Protein AF-K1SU69-F1 (afdb_monomer_lite)

Radius of gyration: 25.02 Å; chains: 1; bounding box: 58×56×56 Å

pLDDT: mean 87.29, std 7.6, range [58.94, 97.44]

Secondary structure (DSSP, 8-state):
--TTT----S--SSTT--TTSTT----HHHHHHHHTTTSBPPHHHHHHHHHHH-HHHHTTTTTTSB--SS--EEE-TTS-EEE---HHHHHHHHHHHHHHS-HHHH-----GGGGHHHHHHHHHHTTS--TT--EEE-SEEEESTTSTT-EEEE-GGG---EEE-HHHHHHTT-SGGG-

Foldseek 3Di:
DDPVPPADPDDPPDPQARPRCLLDGPDVLLVVLLVPAQDFADPVNLVVLCVQQNCVRCCVCPVVRGQHQPDQWDADPVGDIDGHHGSSVVSSVSSSCSSRDDCVPPPDDDPPLVCVVVLVVVCVVVVVDDQADKDFFQQKDWDPPPDPPTDIDGFPPSDGQGIDGNVSCSVSVGPVVRD

Organism: NCBI:txid408170

Sequence (179 aa):
MNVNTGAVLGMATVPQLDPNDPYNITEPKLQAILDNAGTALTEDDISVLQSRLGQDAVADIIADGVVNPNETKSTDEEGNEIDVPSEKSQLQGMIREAEWKNKAVTELYYPGSVFKLMTAAAALDSGLMGADQQFYCGGDLTVFPNTEWEHSYHCAEGNTHGWLDMAGALNHSCNLYFI

InterPro domains:
  IPR001460 Penicillin-binding protein, transpeptidase [PF00905] (1-178)
  IPR012338 Beta-lactamase/transpeptidase-like [G3DSA:3.40.710.10] (1-179)
  IPR012338 Beta-lactamase/transpeptidase-like [SSF56601] (1-179)
  IPR050515 Class D beta-lactamase/transpeptidase [PTHR30627] (1-179)

Structure (mmCIF, N/CA/C/O backbone):
data_AF-K1SU69-F1
#
_entry.id   AF-K1SU69-F1
#
loop_
_atom_site.group_PDB
_atom_site.id
_atom_site.type_symbol
_atom_site.label_atom_id
_atom_site.label_alt_id
_atom_site.label_comp_id
_atom_site.label_asym_id
_atom_site.label_entity_id
_atom_site.label_seq_id
_atom_site.pdbx_PDB_ins_code
_atom_site.Cartn_x
_atom_site.Cartn_y
_atom_site.Cartn_z
_atom_site.occupancy
_atom_site.B_iso_or_equiv
_atom_site.auth_seq_id
_atom_site.auth_comp_id
_atom_site.auth_asym_id
_atom_site.auth_atom_id
_atom_site.pdbx_PDB_model_num
ATOM 1 N N . MET A 1 1 ? -10.595 -30.501 15.804 1.00 76.75 1 MET A N 1
ATOM 2 C CA . MET A 1 1 ? -11.514 -30.199 16.922 1.00 76.75 1 MET A CA 1
ATOM 3 C C . MET A 1 1 ? -11.326 -31.264 17.992 1.00 76.75 1 MET A C 1
ATOM 5 O O . MET A 1 1 ? -11.173 -32.427 17.636 1.00 76.75 1 MET A O 1
ATOM 9 N N . ASN A 1 2 ? -11.263 -30.886 19.266 1.00 81.50 2 ASN A N 1
ATOM 10 C CA . ASN A 1 2 ? -11.197 -31.821 20.383 1.00 81.50 2 ASN A CA 1
ATOM 11 C C . ASN A 1 2 ? -12.586 -32.439 20.595 1.00 81.50 2 ASN A C 1
ATOM 13 O O . ASN A 1 2 ? -13.541 -31.726 20.888 1.00 81.50 2 ASN A O 1
ATOM 17 N N . VAL A 1 3 ? -12.693 -33.760 20.458 1.00 79.12 3 VAL A N 1
ATOM 18 C CA . VAL A 1 3 ? -13.968 -34.491 20.563 1.00 79.12 3 VAL A CA 1
ATOM 19 C C . VAL A 1 3 ? -14.584 -34.472 21.965 1.00 79.12 3 VAL A C 1
ATOM 21 O O . VAL A 1 3 ? -15.786 -34.669 22.094 1.00 79.12 3 VAL A O 1
ATOM 24 N N . ASN A 1 4 ? -13.786 -34.217 23.004 1.00 85.25 4 ASN A N 1
ATOM 25 C CA . ASN A 1 4 ? -14.246 -34.226 24.394 1.00 85.25 4 ASN A CA 1
ATOM 26 C C . ASN A 1 4 ? -14.604 -32.826 24.904 1.00 85.25 4 ASN A C 1
ATOM 28 O O . ASN A 1 4 ? -15.461 -32.700 25.773 1.00 85.25 4 ASN A O 1
ATOM 32 N N . THR A 1 5 ? -13.941 -31.782 24.397 1.00 85.12 5 THR A N 1
ATOM 33 C CA . THR A 1 5 ? -14.128 -30.401 24.879 1.00 85.12 5 THR A CA 1
ATOM 34 C C . THR A 1 5 ? -14.799 -29.479 23.866 1.00 85.12 5 THR A C 1
ATOM 36 O O . THR A 1 5 ? -15.099 -28.340 24.199 1.00 85.12 5 THR A O 1
ATOM 39 N N . GLY A 1 6 ? -14.992 -29.920 22.619 1.00 83.19 6 GLY A N 1
ATOM 40 C CA . GLY A 1 6 ? -15.468 -29.069 21.524 1.00 83.19 6 GLY A CA 1
ATOM 41 C C . GLY A 1 6 ? -14.440 -28.040 21.038 1.00 83.19 6 GLY A C 1
ATOM 42 O O . GLY A 1 6 ? -14.700 -27.346 20.059 1.00 83.19 6 GLY A O 1
ATOM 43 N N . ALA A 1 7 ? -13.260 -27.965 21.669 1.00 83.06 7 ALA A N 1
ATOM 44 C CA . ALA A 1 7 ? -12.249 -26.961 21.359 1.00 83.06 7 ALA A CA 1
ATOM 45 C C . ALA A 1 7 ? -11.767 -27.059 19.905 1.00 83.06 7 ALA A C 1
ATOM 47 O O . ALA A 1 7 ? -11.493 -28.144 19.368 1.00 83.06 7 ALA A O 1
ATOM 48 N N . VAL A 1 8 ? -11.615 -25.913 19.258 1.00 79.06 8 VAL A N 1
ATOM 49 C CA . VAL A 1 8 ? -11.071 -25.819 17.908 1.00 79.06 8 VAL A CA 1
ATOM 50 C C . VAL A 1 8 ? -9.547 -25.877 18.009 1.00 79.06 8 VAL A C 1
ATOM 52 O O . VAL A 1 8 ? -8.908 -24.972 18.527 1.00 79.06 8 VAL A O 1
ATOM 55 N N . LEU A 1 9 ? -8.961 -26.972 17.517 1.00 69.62 9 LEU A N 1
ATOM 56 C CA . LEU A 1 9 ? -7.513 -27.241 17.585 1.00 69.62 9 LEU A CA 1
ATOM 57 C C . LEU A 1 9 ? -6.749 -26.844 16.309 1.00 69.62 9 LEU A C 1
ATOM 59 O O . LEU A 1 9 ? -5.558 -27.107 16.198 1.00 69.62 9 LEU A O 1
ATOM 63 N N . GLY A 1 10 ? -7.437 -26.289 15.314 1.00 63.41 10 GLY A N 1
ATOM 64 C CA . GLY A 1 10 ? -6.833 -25.965 14.026 1.00 63.41 10 GLY A CA 1
ATOM 65 C C . GLY A 1 10 ? -7.833 -25.287 13.108 1.00 63.41 10 GLY A C 1
ATOM 66 O O . GLY A 1 10 ? -8.634 -25.971 12.483 1.00 63.41 10 GLY A O 1
ATOM 67 N N . MET A 1 11 ? -7.783 -23.956 13.094 1.00 61.31 11 MET A N 1
ATOM 68 C CA . MET A 1 11 ? -8.389 -23.047 12.105 1.00 61.31 11 MET A CA 1
ATOM 69 C C . MET A 1 11 ? -7.744 -21.649 12.153 1.00 61.31 11 MET A C 1
ATOM 71 O O . MET A 1 11 ? -7.900 -20.891 11.203 1.00 61.31 11 MET A O 1
ATOM 75 N N . ALA A 1 12 ? -6.997 -21.303 13.209 1.00 59.03 12 ALA A N 1
ATOM 76 C CA . ALA A 1 12 ? -6.276 -20.039 13.273 1.00 59.03 12 ALA A CA 1
ATOM 77 C C . ALA A 1 12 ? -5.091 -20.048 12.292 1.00 59.03 12 ALA A C 1
ATOM 79 O O . ALA A 1 12 ? -4.050 -20.649 12.549 1.00 59.03 12 ALA A O 1
ATOM 80 N N . THR A 1 13 ? -5.257 -19.394 11.144 1.00 58.94 13 THR A N 1
ATOM 81 C CA . THR A 1 13 ? -4.164 -19.100 10.203 1.00 58.94 13 THR A CA 1
ATOM 82 C C . THR A 1 13 ? -3.257 -17.973 10.702 1.00 58.94 13 THR A C 1
ATOM 84 O O . THR A 1 13 ? -2.220 -17.713 10.098 1.00 58.94 13 THR A O 1
ATOM 87 N N . VAL A 1 14 ? -3.653 -17.296 11.784 1.00 65.62 14 VAL A N 1
ATOM 88 C CA . VAL A 1 14 ? -3.003 -16.109 12.340 1.00 65.62 14 VAL A CA 1
ATOM 89 C C . VAL A 1 14 ? -2.866 -16.247 13.867 1.00 65.62 14 VAL A C 1
ATOM 91 O O . VAL A 1 14 ? -3.823 -16.680 14.508 1.00 65.62 14 VAL A O 1
ATOM 94 N N . PRO A 1 15 ? -1.710 -15.908 14.475 1.00 68.56 15 PRO A N 1
ATOM 95 C CA . PRO A 1 15 ? -1.512 -15.982 15.929 1.00 68.56 15 PRO A CA 1
ATOM 96 C C . PRO A 1 15 ? -2.441 -15.080 16.754 1.00 68.56 15 PRO A C 1
ATOM 98 O O . PRO A 1 15 ? -2.568 -15.289 17.955 1.00 68.56 15 PRO A O 1
ATOM 101 N N . GLN A 1 16 ? -3.037 -14.064 16.124 1.00 70.81 16 GLN A N 1
ATOM 102 C CA . GLN A 1 16 ? -3.830 -13.025 16.784 1.00 70.81 16 GLN A CA 1
ATOM 103 C C . GLN A 1 16 ? -5.292 -13.421 17.048 1.00 70.81 16 GLN A C 1
ATOM 105 O O . GLN A 1 16 ? -5.978 -12.718 17.776 1.00 70.81 16 GLN A O 1
ATOM 110 N N . LEU A 1 17 ? -5.784 -14.532 16.486 1.00 76.06 17 LEU A N 1
ATOM 111 C CA . LEU A 1 17 ? -7.152 -15.006 16.710 1.00 76.06 17 LEU A CA 1
ATOM 112 C C . LEU A 1 17 ? -7.135 -16.377 17.386 1.00 76.06 17 LEU A C 1
ATOM 114 O O . LEU A 1 17 ? -6.740 -17.363 16.763 1.00 76.06 17 LEU A O 1
ATOM 118 N N . ASP A 1 18 ? -7.634 -16.455 18.623 1.00 79.19 18 ASP A N 1
ATOM 119 C CA . ASP A 1 18 ? -7.975 -17.725 19.269 1.00 79.19 18 ASP A CA 1
ATOM 120 C C . ASP A 1 18 ? -9.465 -18.046 19.054 1.00 79.19 18 ASP A C 1
ATOM 122 O O . ASP A 1 18 ? -10.332 -17.393 19.636 1.00 79.19 18 ASP A O 1
ATOM 126 N N . PRO A 1 19 ? -9.812 -19.078 18.263 1.00 77.81 19 PRO A N 1
ATOM 127 C CA . PRO A 1 19 ? -11.204 -19.472 18.065 1.00 77.81 19 PRO A CA 1
ATOM 128 C C . PRO A 1 19 ? -11.894 -19.972 19.345 1.00 77.81 19 PRO A C 1
ATOM 130 O O . PRO A 1 19 ? -13.117 -20.104 19.358 1.00 77.81 19 PRO A O 1
ATOM 133 N N . ASN A 1 20 ? -11.131 -20.306 20.392 1.00 82.56 20 ASN A N 1
ATOM 134 C CA . ASN A 1 20 ? -11.659 -20.737 21.687 1.00 82.56 20 ASN A CA 1
ATOM 135 C C . ASN A 1 20 ? -11.887 -19.564 22.654 1.00 82.56 20 ASN A C 1
ATOM 137 O O . ASN A 1 20 ? -12.591 -19.747 23.645 1.00 82.56 20 ASN A O 1
ATOM 141 N N . ASP A 1 21 ? -11.346 -18.381 22.349 1.00 84.62 21 ASP A N 1
ATOM 142 C CA . ASP A 1 21 ? -11.578 -17.138 23.088 1.00 84.62 21 ASP A CA 1
ATOM 143 C C . ASP A 1 21 ? -11.751 -15.949 22.119 1.00 84.62 21 ASP A C 1
ATOM 145 O O . ASP A 1 21 ? -10.892 -15.073 22.015 1.00 84.62 21 ASP A O 1
ATOM 149 N N . PRO A 1 22 ? -12.865 -15.911 21.362 1.00 77.12 22 PRO A N 1
ATOM 150 C CA . PRO A 1 22 ? -13.049 -14.940 20.284 1.00 77.12 22 PRO A CA 1
ATOM 151 C C . PRO A 1 22 ? -13.230 -13.502 20.786 1.00 77.12 22 PRO A C 1
ATOM 153 O O . PRO A 1 22 ? -13.106 -12.561 20.009 1.00 77.12 22 PRO A O 1
ATOM 156 N N . TYR A 1 23 ? -13.578 -13.304 22.059 1.00 82.44 23 TYR A N 1
ATOM 157 C CA . TYR A 1 23 ? -13.881 -11.977 22.596 1.00 82.44 23 TYR A CA 1
ATOM 158 C C . TYR A 1 23 ? -12.669 -11.255 23.172 1.00 82.44 23 TYR A C 1
ATOM 160 O O . TYR A 1 23 ? -12.775 -10.046 23.414 1.00 82.44 23 TYR A O 1
ATOM 168 N N . ASN A 1 24 ? -11.574 -11.983 23.389 1.00 84.50 24 ASN A N 1
ATOM 169 C CA . ASN A 1 24 ? -10.327 -11.464 23.912 1.00 84.50 24 ASN A CA 1
ATOM 170 C C . ASN A 1 24 ? -9.549 -10.726 22.822 1.00 84.50 24 ASN A C 1
ATOM 172 O O . ASN A 1 24 ? -9.310 -11.276 21.750 1.00 84.50 24 ASN A O 1
ATOM 176 N N . ILE A 1 25 ? -9.151 -9.492 23.123 1.00 84.06 25 ILE A N 1
ATOM 177 C CA . ILE A 1 25 ? -8.311 -8.686 22.241 1.00 84.06 25 ILE A CA 1
ATOM 178 C C . ILE A 1 25 ? -6.863 -8.964 22.616 1.00 84.06 25 ILE A C 1
ATOM 180 O O . ILE A 1 25 ? -6.449 -8.755 23.757 1.00 84.06 25 ILE A O 1
ATOM 184 N N . THR A 1 26 ? -6.092 -9.470 21.662 1.00 81.62 26 THR A N 1
ATOM 185 C CA . THR A 1 26 ? -4.715 -9.906 21.915 1.00 81.62 26 THR A CA 1
ATOM 186 C C . THR A 1 26 ? -3.742 -8.742 22.033 1.00 81.62 26 THR A C 1
ATOM 188 O O . THR A 1 26 ? -2.731 -8.867 22.729 1.00 81.62 26 THR A O 1
ATOM 191 N N . GLU A 1 27 ? -4.026 -7.606 21.383 1.00 84.19 27 GLU A N 1
ATOM 192 C CA . GLU A 1 27 ? -3.156 -6.434 21.455 1.00 84.19 27 GLU A CA 1
ATOM 193 C C . GLU A 1 27 ? -3.404 -5.607 22.740 1.00 84.19 27 GLU A C 1
ATOM 195 O O . GLU A 1 27 ? -4.473 -5.004 22.893 1.00 84.19 27 GLU A O 1
ATOM 200 N N . PRO A 1 28 ? -2.421 -5.494 23.664 1.00 87.56 28 PRO A N 1
ATOM 201 C CA . PRO A 1 28 ? -2.647 -4.865 24.971 1.00 87.56 28 PRO A CA 1
ATOM 202 C C . PRO A 1 28 ? -3.019 -3.383 24.895 1.00 87.56 28 PRO A C 1
ATOM 204 O O . PRO A 1 28 ? -3.719 -2.874 25.766 1.00 87.56 28 PRO A O 1
ATOM 207 N N . LYS A 1 29 ? -2.533 -2.679 23.867 1.00 87.44 29 LYS A N 1
ATOM 208 C CA . LYS A 1 29 ? -2.754 -1.240 23.712 1.00 87.44 29 LYS A CA 1
ATOM 209 C C . LYS A 1 29 ? -4.179 -0.940 23.255 1.00 87.44 29 LYS A C 1
ATOM 211 O O . LYS A 1 29 ? -4.830 -0.088 23.847 1.00 87.44 29 LYS A O 1
ATOM 216 N N . LEU A 1 30 ? -4.694 -1.693 22.282 1.00 87.62 30 LEU A N 1
ATOM 217 C CA . LEU A 1 30 ? -6.096 -1.607 21.862 1.00 87.62 30 LEU A CA 1
ATOM 218 C C . LEU A 1 30 ? -7.059 -1.960 23.004 1.00 87.62 30 LEU A C 1
ATOM 220 O O . LEU A 1 30 ? -8.062 -1.273 23.193 1.00 87.62 30 LEU A O 1
ATOM 224 N N . GLN A 1 31 ? -6.725 -2.972 23.811 1.00 89.00 31 GLN A N 1
ATOM 225 C CA . GLN A 1 31 ? -7.505 -3.301 25.005 1.00 89.00 31 GLN A CA 1
ATOM 226 C C . GLN A 1 31 ? -7.494 -2.148 26.024 1.00 89.00 31 GLN A C 1
ATOM 228 O O . GLN A 1 31 ? -8.552 -1.759 26.516 1.00 89.00 31 GLN A O 1
ATOM 233 N N . ALA A 1 32 ? -6.333 -1.537 26.283 1.00 89.00 32 ALA A N 1
ATOM 234 C CA . ALA A 1 32 ? -6.223 -0.396 27.193 1.00 89.00 32 ALA A CA 1
ATOM 235 C C . ALA A 1 32 ? -7.036 0.826 26.726 1.00 89.00 32 ALA A C 1
ATOM 237 O O . ALA A 1 32 ? -7.652 1.495 27.554 1.00 89.00 32 ALA A O 1
ATOM 238 N N . ILE A 1 33 ? -7.081 1.101 25.418 1.00 88.19 33 ILE A N 1
ATOM 239 C CA . ILE A 1 33 ? -7.903 2.182 24.847 1.00 88.19 33 ILE A CA 1
ATOM 240 C C . ILE A 1 33 ? -9.394 1.925 25.112 1.00 88.19 33 ILE A C 1
ATOM 242 O O . ILE A 1 33 ? -10.115 2.831 25.528 1.00 88.19 33 ILE A O 1
ATOM 246 N N . LEU A 1 34 ? -9.863 0.685 24.939 1.00 87.69 34 LEU A N 1
ATOM 247 C CA . LEU A 1 34 ? -11.255 0.322 25.228 1.00 87.69 34 LEU A CA 1
ATOM 248 C C . LEU A 1 34 ? -11.589 0.387 26.722 1.00 87.69 34 LEU A C 1
ATOM 250 O O . LEU A 1 34 ? -12.703 0.776 27.093 1.00 87.69 34 LEU A O 1
ATOM 254 N N . ASP A 1 35 ? -10.653 -0.006 27.583 1.00 88.38 35 ASP A N 1
ATOM 255 C CA . ASP A 1 35 ? -10.829 0.037 29.036 1.00 88.38 35 ASP A CA 1
ATOM 256 C C . ASP A 1 35 ? -10.879 1.480 29.553 1.00 88.38 35 ASP A C 1
ATOM 258 O O . ASP A 1 35 ? -11.687 1.785 30.431 1.00 88.38 35 ASP A O 1
ATOM 262 N N . ASN A 1 36 ? -10.099 2.377 28.943 1.00 88.50 36 ASN A N 1
ATOM 263 C CA . ASN A 1 36 ? -10.058 3.807 29.253 1.00 88.50 36 ASN A CA 1
ATOM 264 C C . ASN A 1 36 ? -11.074 4.644 28.450 1.00 88.50 36 ASN A C 1
ATOM 266 O O . ASN A 1 36 ? -10.994 5.874 28.457 1.00 88.50 36 ASN A O 1
ATOM 270 N N . ALA A 1 37 ? -12.041 4.021 27.769 1.00 85.19 37 ALA A N 1
ATOM 271 C CA . ALA A 1 37 ? -13.094 4.747 27.057 1.00 85.19 37 ALA A CA 1
ATOM 272 C C . ALA A 1 37 ? -13.818 5.741 27.989 1.00 85.19 37 ALA A C 1
ATOM 274 O O . ALA A 1 37 ? -14.139 5.420 29.136 1.00 85.19 37 ALA A O 1
ATOM 275 N N . GLY A 1 38 ? -14.082 6.950 27.494 1.00 80.94 38 GLY A N 1
ATOM 276 C CA . GLY A 1 38 ? -14.563 8.091 28.279 1.00 80.94 38 GLY A CA 1
ATOM 277 C C . GLY A 1 38 ? -13.452 8.988 28.841 1.00 80.94 38 GLY A C 1
ATOM 278 O O . GLY A 1 38 ? -13.752 9.977 29.509 1.00 80.94 38 GLY A O 1
ATOM 279 N N . THR A 1 39 ? -12.181 8.669 28.578 1.00 87.25 39 THR A N 1
ATOM 280 C CA . THR A 1 39 ? -11.032 9.552 28.838 1.00 87.25 39 THR A CA 1
ATOM 281 C C . THR A 1 39 ? -10.472 10.115 27.532 1.00 87.25 39 THR A C 1
ATOM 283 O O . THR A 1 39 ? -10.722 9.568 26.458 1.00 87.25 39 THR A O 1
ATOM 286 N N . ALA A 1 40 ? -9.741 11.231 27.620 1.00 87.31 40 ALA A N 1
ATOM 287 C CA . ALA A 1 40 ? -9.114 11.848 26.456 1.00 87.31 40 ALA A CA 1
ATOM 288 C C . ALA A 1 40 ? -8.060 10.917 25.840 1.00 87.31 40 ALA A C 1
ATOM 290 O O . ALA A 1 40 ? -7.152 10.460 26.537 1.00 87.31 40 ALA A O 1
ATOM 291 N N . LEU A 1 41 ? -8.179 10.676 24.536 1.00 87.69 41 LEU A N 1
ATOM 292 C CA . LEU A 1 41 ? -7.211 9.929 23.746 1.00 87.69 41 LEU A CA 1
ATOM 293 C C . LEU A 1 41 ? -5.899 10.709 23.643 1.00 87.69 41 LEU A C 1
ATOM 295 O O . LEU A 1 41 ? -5.885 11.924 23.432 1.00 87.69 41 LEU A O 1
ATOM 299 N N . THR A 1 42 ? -4.777 10.005 23.760 1.00 89.69 42 THR A N 1
ATOM 300 C CA . THR A 1 42 ? -3.463 10.588 23.476 1.00 89.69 42 THR A CA 1
ATOM 301 C C . THR A 1 42 ? -3.176 10.577 21.969 1.00 89.69 42 THR A C 1
ATOM 303 O O . THR A 1 42 ? -3.773 9.807 21.216 1.00 89.69 42 THR A O 1
ATOM 306 N N . GLU A 1 43 ? -2.221 11.393 21.505 1.00 88.62 43 GLU A N 1
ATOM 307 C CA . GLU A 1 43 ? -1.756 11.357 20.102 1.00 88.62 43 GLU A CA 1
ATOM 308 C C . GLU A 1 43 ? -1.271 9.956 19.689 1.00 88.62 43 GLU A C 1
ATOM 310 O O . GLU A 1 43 ? -1.442 9.527 18.548 1.00 88.62 43 GLU A O 1
ATOM 315 N N . ASP A 1 44 ? -0.693 9.227 20.643 1.00 90.19 44 ASP A N 1
ATOM 316 C CA . ASP A 1 44 ? -0.214 7.863 20.460 1.00 90.19 44 ASP A CA 1
ATOM 317 C C . ASP A 1 44 ? -1.375 6.856 20.341 1.00 90.19 44 ASP A C 1
ATOM 319 O O . ASP A 1 44 ? -1.308 5.936 19.525 1.00 90.19 44 ASP A O 1
ATOM 323 N N . ASP A 1 45 ? -2.474 7.056 21.075 1.00 89.06 45 ASP A N 1
ATOM 324 C CA . ASP A 1 45 ? -3.689 6.241 20.928 1.00 89.06 45 ASP A CA 1
ATOM 325 C C . ASP A 1 45 ? -4.341 6.468 19.563 1.00 89.06 45 ASP A C 1
ATOM 327 O O . ASP A 1 45 ? -4.658 5.507 18.861 1.00 89.06 45 ASP A O 1
ATOM 331 N N . ILE A 1 46 ? -4.469 7.731 19.144 1.00 87.81 46 ILE A N 1
ATOM 332 C CA . ILE A 1 46 ? -5.019 8.098 17.833 1.00 87.81 46 ILE A CA 1
ATOM 333 C C . ILE A 1 46 ? -4.187 7.476 16.708 1.00 87.81 46 ILE A C 1
ATOM 335 O O . ILE A 1 46 ? -4.737 6.840 15.808 1.00 87.81 46 ILE A O 1
ATOM 339 N N . SER A 1 47 ? -2.860 7.598 16.784 1.00 89.50 47 SER A N 1
ATOM 340 C CA . SER A 1 47 ? -1.936 7.006 15.812 1.00 89.50 47 SER A CA 1
ATOM 341 C C . SER A 1 47 ? -2.109 5.487 15.710 1.00 89.50 47 SER A C 1
ATOM 343 O O . SER A 1 47 ? -2.176 4.926 14.612 1.00 89.50 47 SER A O 1
ATOM 345 N N . VAL A 1 48 ? -2.255 4.801 16.847 1.00 90.12 48 VAL A N 1
ATOM 346 C CA . VAL A 1 48 ? -2.475 3.349 16.872 1.00 90.12 48 VAL A CA 1
ATOM 347 C C . VAL A 1 48 ? -3.806 2.985 16.239 1.00 90.12 48 VAL A C 1
ATOM 349 O O . VAL A 1 48 ? -3.819 2.121 15.361 1.00 90.12 48 VAL A O 1
ATOM 35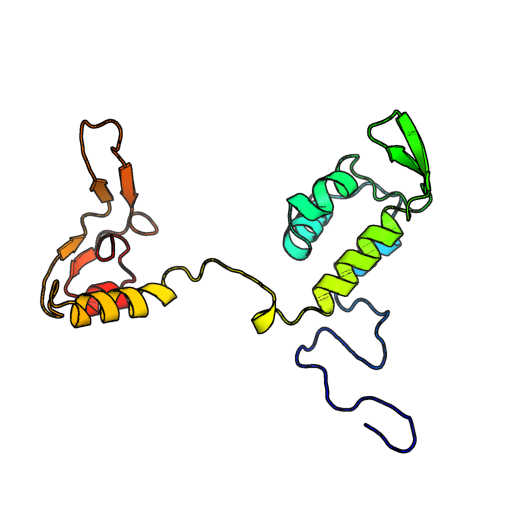2 N N . LEU A 1 49 ? -4.895 3.654 16.622 1.00 88.31 49 LEU A N 1
ATOM 353 C CA . LEU A 1 49 ? -6.224 3.415 16.060 1.00 88.31 49 LEU A CA 1
ATOM 354 C C . LEU A 1 49 ? -6.228 3.604 14.542 1.00 88.31 49 LEU A C 1
ATOM 356 O O . LEU A 1 49 ? -6.646 2.708 13.813 1.00 88.31 49 LEU A O 1
ATOM 360 N N . GLN A 1 50 ? -5.664 4.709 14.057 1.00 89.62 50 GLN A N 1
ATOM 361 C CA . GLN A 1 50 ? -5.549 4.988 12.627 1.00 89.62 50 GLN A CA 1
ATOM 362 C C . GLN A 1 50 ? -4.685 3.953 11.895 1.00 89.62 50 GLN A C 1
ATOM 364 O O . GLN A 1 50 ? -5.043 3.513 10.804 1.00 89.62 50 GLN A O 1
ATOM 369 N N . SER A 1 51 ? -3.564 3.526 12.486 1.00 86.25 51 SER A N 1
ATOM 370 C CA . SER A 1 51 ? -2.668 2.538 11.869 1.00 86.25 51 SER A CA 1
ATOM 371 C C . SER A 1 51 ? -3.264 1.128 11.812 1.00 86.25 51 SER A C 1
ATOM 373 O O . SER A 1 51 ? -2.942 0.356 10.909 1.00 86.25 51 SER A O 1
ATOM 375 N N . ARG A 1 52 ? -4.105 0.771 12.790 1.00 85.44 52 ARG A N 1
ATOM 376 C CA . ARG A 1 52 ? -4.673 -0.575 12.936 1.00 85.44 52 ARG A CA 1
ATOM 377 C C . ARG A 1 52 ? -6.005 -0.731 12.223 1.00 85.44 52 ARG A C 1
ATOM 379 O O . ARG A 1 52 ? -6.249 -1.793 11.659 1.00 85.44 52 ARG A O 1
ATOM 386 N N . LEU A 1 53 ? -6.841 0.300 12.263 1.00 86.44 53 LEU A N 1
ATOM 387 C CA . LEU A 1 53 ? -8.220 0.258 11.778 1.00 86.44 53 LEU A CA 1
ATOM 388 C C . LEU A 1 53 ? -8.423 1.062 10.486 1.00 86.44 53 LEU A C 1
ATOM 390 O O . LEU A 1 53 ? -9.431 0.875 9.813 1.00 86.44 53 LEU A O 1
ATOM 394 N N . GLY A 1 54 ? -7.449 1.893 10.103 1.00 84.56 54 GLY A N 1
ATOM 395 C CA . GLY A 1 54 ? -7.516 2.777 8.941 1.00 84.56 54 GLY A CA 1
ATOM 396 C C . GLY A 1 54 ? -7.952 4.188 9.327 1.00 84.56 54 GLY A C 1
ATOM 397 O O . GLY A 1 54 ? -8.847 4.362 10.150 1.00 84.56 54 GLY A O 1
ATOM 398 N N . GLN A 1 55 ? -7.320 5.199 8.722 1.00 84.38 55 GLN A N 1
ATOM 399 C CA . GLN A 1 55 ? -7.560 6.614 9.039 1.00 84.38 55 GLN A CA 1
ATOM 400 C C . GLN A 1 55 ? -9.029 7.014 8.868 1.00 84.38 55 GLN A C 1
ATOM 402 O O . GLN A 1 55 ? -9.615 7.559 9.798 1.00 84.38 55 GLN A O 1
ATOM 407 N N . ASP A 1 56 ? -9.624 6.677 7.724 1.00 84.19 56 ASP A N 1
ATOM 408 C CA . ASP A 1 56 ? -11.004 7.056 7.402 1.00 84.19 56 ASP A CA 1
ATOM 409 C C . ASP A 1 56 ? -12.029 6.319 8.273 1.00 84.19 56 ASP A C 1
ATOM 411 O O . ASP A 1 56 ? -13.083 6.856 8.586 1.00 84.19 56 ASP A O 1
ATOM 415 N N . ALA A 1 57 ? -11.716 5.090 8.694 1.00 83.25 57 ALA A N 1
ATOM 416 C CA . ALA A 1 57 ? -12.654 4.245 9.424 1.00 83.25 57 ALA A CA 1
ATOM 417 C C . ALA A 1 57 ? -12.871 4.710 10.871 1.00 83.25 57 ALA A C 1
ATOM 419 O O . ALA A 1 57 ? -13.950 4.510 11.420 1.00 83.25 57 ALA A O 1
ATOM 420 N N . VAL A 1 58 ? -11.848 5.301 11.499 1.00 86.44 58 VAL A N 1
ATOM 421 C CA . VAL A 1 58 ? -11.925 5.783 12.890 1.00 86.44 58 VAL A CA 1
ATOM 422 C C . VAL A 1 58 ? -12.144 7.285 12.994 1.00 86.44 58 VAL A C 1
ATOM 424 O O . VAL A 1 58 ? -12.303 7.763 14.111 1.00 86.44 58 VAL A O 1
ATOM 427 N N . ALA A 1 59 ? -12.130 8.018 11.875 1.00 85.94 59 ALA A N 1
ATOM 428 C CA . ALA A 1 59 ? -12.120 9.479 11.847 1.00 85.94 59 ALA A CA 1
ATOM 429 C C . ALA A 1 59 ? -13.234 10.100 12.699 1.00 85.94 59 ALA A C 1
ATOM 431 O O . ALA A 1 59 ? -12.951 10.995 13.493 1.00 85.94 59 ALA A O 1
ATOM 432 N N . ASP A 1 60 ? -14.455 9.573 12.591 1.00 83.69 60 ASP A N 1
ATOM 433 C CA . ASP A 1 60 ? -15.611 10.071 13.340 1.00 83.69 60 ASP A CA 1
ATOM 434 C C . ASP A 1 60 ? -15.503 9.758 14.841 1.00 83.69 60 ASP A C 1
ATOM 436 O O . ASP A 1 60 ? -15.759 10.628 15.665 1.00 83.69 60 ASP A O 1
ATOM 440 N N . ILE A 1 61 ? -15.026 8.558 15.198 1.00 82.75 61 ILE A N 1
ATOM 441 C CA . ILE A 1 61 ? -14.872 8.094 16.593 1.00 82.75 61 ILE A CA 1
ATOM 442 C C . ILE A 1 61 ? -13.792 8.883 17.346 1.00 82.75 61 ILE A C 1
ATOM 444 O O . ILE A 1 61 ? -13.837 9.009 18.564 1.00 82.75 61 ILE A O 1
ATOM 448 N N . ILE A 1 62 ? -12.764 9.365 16.643 1.00 86.12 62 ILE A N 1
ATOM 449 C CA . ILE A 1 62 ? -11.662 10.121 17.259 1.00 86.12 62 ILE A CA 1
ATOM 450 C C . ILE A 1 62 ? -11.848 11.638 17.147 1.00 86.12 62 ILE A C 1
ATOM 452 O O . ILE A 1 62 ? -10.992 12.377 17.637 1.00 86.12 62 ILE A O 1
ATOM 456 N N . ALA A 1 63 ? -12.903 12.112 16.476 1.00 84.50 63 ALA A N 1
ATOM 457 C CA . ALA A 1 63 ? -13.052 13.512 16.078 1.00 84.50 63 ALA A CA 1
ATOM 458 C C . ALA A 1 63 ? -13.099 14.477 17.272 1.00 84.50 63 ALA A C 1
ATOM 460 O O . ALA A 1 63 ? -12.554 15.580 17.204 1.00 84.50 63 ALA A O 1
ATOM 461 N N . ASP A 1 64 ? -13.727 14.060 18.369 1.00 82.50 64 ASP A N 1
ATOM 462 C CA . ASP A 1 64 ? -13.837 14.825 19.613 1.00 82.50 64 ASP A CA 1
ATOM 463 C C . ASP A 1 64 ? -12.721 14.494 20.629 1.00 82.50 64 ASP A C 1
ATOM 465 O O . ASP A 1 64 ? -12.630 15.112 21.694 1.00 82.50 64 ASP A O 1
ATOM 469 N N . GLY A 1 65 ? -11.838 13.550 20.282 1.00 83.06 65 GLY A N 1
ATOM 470 C CA . GLY A 1 65 ? -10.729 13.091 21.108 1.00 83.06 65 GLY A CA 1
ATOM 471 C C . GLY A 1 65 ? -11.129 12.192 22.281 1.00 83.06 65 GLY A C 1
ATOM 472 O O . GLY A 1 65 ? -10.280 11.947 23.141 1.00 83.06 65 GLY A O 1
ATOM 473 N N . VAL A 1 66 ? -12.370 11.699 22.360 1.00 86.69 66 VAL A N 1
ATOM 474 C CA . VAL A 1 66 ? -12.841 10.828 23.447 1.00 86.69 66 VAL A CA 1
ATOM 475 C C . VAL A 1 66 ? -13.728 9.724 22.888 1.00 86.69 66 VAL A C 1
ATOM 477 O O . VAL A 1 66 ? -14.786 9.985 22.355 1.00 86.69 66 VAL A O 1
ATOM 480 N N . VAL A 1 67 ? -13.384 8.460 23.140 1.00 86.19 67 VAL A N 1
ATOM 481 C CA . VAL A 1 67 ? -14.293 7.355 22.787 1.00 86.19 67 VAL A CA 1
ATOM 482 C C . VAL A 1 67 ? -15.443 7.298 23.790 1.00 86.19 67 VAL A C 1
ATOM 484 O O . VAL A 1 67 ? -15.236 6.884 24.937 1.00 86.19 67 VAL A O 1
ATOM 487 N N . ASN A 1 68 ? -16.654 7.661 23.381 1.00 84.88 68 ASN A N 1
ATOM 488 C CA . ASN A 1 68 ? -17.821 7.685 24.249 1.00 84.88 68 ASN A CA 1
ATOM 489 C C . ASN A 1 68 ? -18.344 6.262 24.552 1.00 84.88 68 ASN A C 1
ATOM 491 O O . ASN A 1 68 ? -18.745 5.510 23.655 1.00 84.88 68 ASN A O 1
ATOM 495 N N . PRO A 1 69 ? -18.384 5.842 25.833 1.00 85.44 69 PRO A N 1
ATOM 496 C CA . PRO A 1 69 ? -18.842 4.503 26.185 1.00 85.44 69 PRO A CA 1
ATOM 497 C C . PRO A 1 69 ? -20.369 4.350 26.205 1.00 85.44 69 PRO A C 1
ATOM 499 O O . PRO A 1 69 ? -20.850 3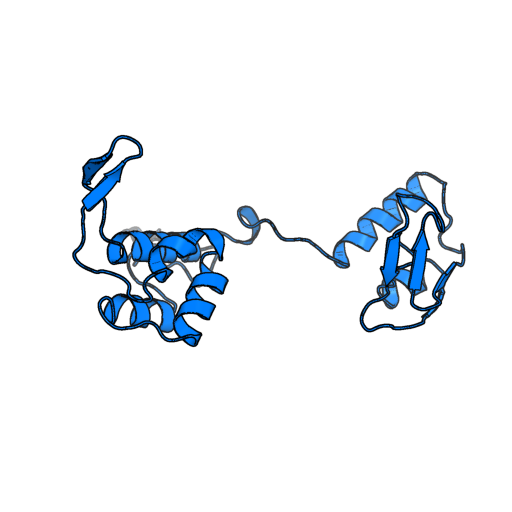.222 26.080 1.00 85.44 69 PRO A O 1
ATOM 502 N N . ASN A 1 70 ? -21.123 5.444 26.370 1.00 83.00 70 ASN A N 1
ATOM 503 C CA . ASN A 1 70 ? -22.543 5.407 26.751 1.00 83.00 70 ASN A CA 1
ATOM 504 C C . ASN A 1 70 ? -23.490 6.085 25.753 1.00 83.00 70 ASN A C 1
ATOM 506 O O . ASN A 1 70 ? -24.697 5.838 25.801 1.00 83.00 70 ASN A O 1
ATOM 510 N N . GLU A 1 71 ? -22.984 6.958 24.887 1.00 78.69 71 GLU A N 1
ATOM 511 C CA . GLU A 1 71 ? -23.797 7.590 23.850 1.00 78.69 71 GLU A CA 1
ATOM 512 C C . GLU A 1 71 ? -24.273 6.544 22.854 1.00 78.69 71 GLU A C 1
ATOM 514 O O . GLU A 1 71 ? -23.491 5.752 22.355 1.00 78.69 71 GLU A O 1
ATOM 519 N N . THR A 1 72 ? -25.581 6.481 22.638 1.00 79.19 72 THR A N 1
ATOM 520 C CA . THR A 1 72 ? -26.246 5.439 21.835 1.00 79.19 72 THR A CA 1
ATOM 521 C C . THR A 1 72 ? -27.204 6.050 20.824 1.00 79.19 72 THR A C 1
ATOM 523 O O . THR A 1 72 ? -28.113 5.393 20.329 1.00 79.19 72 THR A O 1
ATOM 526 N N . LYS A 1 73 ? -27.033 7.343 20.547 1.00 78.19 73 LYS A N 1
ATOM 527 C CA . LYS A 1 73 ? -27.928 8.136 19.718 1.00 78.19 73 LYS A CA 1
ATOM 528 C C . LYS A 1 73 ? -27.102 8.923 18.721 1.00 78.19 73 LYS A C 1
ATOM 530 O O . LYS A 1 73 ? -26.104 9.522 19.097 1.00 78.19 73 LYS A O 1
ATOM 535 N N . SER A 1 74 ? -27.519 8.894 17.464 1.00 76.62 74 SER A N 1
ATOM 536 C CA . SER A 1 74 ? -26.955 9.707 16.388 1.00 76.62 74 SER A CA 1
ATOM 537 C C . SER A 1 74 ? -28.092 10.382 15.626 1.00 76.62 74 SER A C 1
ATOM 539 O O . SER A 1 74 ? -29.258 10.036 15.811 1.00 76.62 74 SER A O 1
ATOM 541 N N . THR A 1 75 ? -27.766 11.377 14.807 1.00 77.25 75 THR A N 1
ATOM 542 C CA . THR A 1 75 ? -28.741 12.103 13.986 1.00 77.25 75 THR A CA 1
ATOM 543 C C . THR A 1 75 ? -28.597 11.665 12.530 1.00 77.25 75 THR A C 1
ATOM 545 O O . THR A 1 75 ? -27.484 11.656 12.009 1.00 77.25 75 THR A O 1
ATOM 548 N N . ASP A 1 76 ? -29.700 11.291 11.878 1.00 78.62 76 ASP A N 1
ATOM 549 C CA . ASP A 1 76 ? -29.707 10.980 10.444 1.00 78.62 76 ASP A CA 1
ATOM 550 C C . ASP A 1 76 ? -29.619 12.250 9.563 1.00 78.62 76 ASP A C 1
ATOM 552 O O . ASP A 1 76 ? -29.663 13.383 10.048 1.00 78.62 76 ASP A O 1
ATOM 556 N N . GLU A 1 77 ? -29.500 12.072 8.242 1.00 78.88 77 GLU A N 1
ATOM 557 C CA . GLU A 1 77 ? -29.459 13.182 7.270 1.00 78.88 77 GLU A CA 1
ATOM 558 C C . GLU A 1 77 ? -30.744 14.041 7.267 1.00 78.88 77 GLU A C 1
ATOM 560 O O . GLU A 1 77 ? -30.745 15.168 6.768 1.00 78.88 77 GLU A O 1
ATOM 565 N N . GLU A 1 78 ? -31.837 13.525 7.835 1.00 82.56 78 GLU A N 1
ATOM 566 C CA . GLU A 1 78 ? -33.155 14.157 7.911 1.00 82.56 78 GLU A CA 1
ATOM 567 C C . GLU A 1 78 ? -33.391 14.861 9.264 1.00 82.56 78 GLU A C 1
ATOM 569 O O . GLU A 1 78 ? -34.409 15.535 9.445 1.00 82.56 78 GLU A O 1
ATOM 574 N N . GLY A 1 79 ? -32.435 14.769 10.195 1.00 77.56 79 GLY A N 1
ATOM 575 C CA . GLY A 1 79 ? -32.499 15.380 11.521 1.00 77.56 79 GLY A CA 1
ATOM 576 C C . GLY A 1 79 ? -33.227 14.544 12.580 1.00 77.56 79 GLY A C 1
ATOM 577 O O . GLY A 1 79 ? -33.509 15.068 13.661 1.00 77.56 79 GLY A O 1
ATOM 578 N N . ASN A 1 80 ? -33.554 13.280 12.304 1.00 84.12 80 ASN A N 1
ATOM 579 C CA . ASN A 1 80 ? -34.166 12.381 13.276 1.00 84.12 80 ASN A CA 1
ATOM 580 C C . ASN A 1 80 ? -33.105 11.693 14.136 1.00 84.12 80 ASN A C 1
ATOM 582 O O . ASN A 1 80 ? -32.023 11.328 13.678 1.00 84.12 80 ASN A O 1
ATOM 586 N N . GLU A 1 81 ? -33.456 11.470 15.397 1.00 81.44 81 GLU A N 1
ATOM 587 C CA . GLU A 1 81 ? -32.617 10.746 16.343 1.00 81.44 81 GLU A CA 1
ATOM 588 C C . GLU A 1 81 ? -32.784 9.236 16.132 1.00 81.44 81 GLU A C 1
ATOM 590 O O . GLU A 1 81 ? -33.894 8.702 16.223 1.00 81.44 81 GLU A O 1
ATOM 595 N N . ILE A 1 82 ? -31.679 8.555 15.844 1.00 82.38 82 ILE A N 1
ATOM 596 C CA . ILE A 1 82 ? -31.615 7.111 15.624 1.00 82.38 82 ILE A CA 1
ATOM 597 C C . ILE A 1 82 ? -30.784 6.442 16.715 1.00 82.38 82 ILE A C 1
ATOM 599 O O . ILE A 1 82 ? -29.760 6.971 17.153 1.00 82.38 82 ILE A O 1
ATOM 603 N N . ASP A 1 83 ? -31.211 5.251 17.129 1.00 83.12 83 ASP A N 1
ATOM 604 C CA . ASP A 1 83 ? -30.452 4.433 18.069 1.00 83.12 83 ASP A CA 1
ATOM 605 C C . ASP A 1 83 ? -29.258 3.794 17.343 1.00 83.12 83 ASP A C 1
ATOM 607 O O . ASP A 1 83 ? -29.421 3.026 16.389 1.00 83.12 83 ASP A O 1
ATOM 611 N N . VAL A 1 84 ? -28.050 4.092 17.814 1.00 81.62 84 VAL A N 1
ATOM 612 C CA . VAL A 1 84 ? -26.788 3.535 17.318 1.00 81.62 84 VAL A CA 1
ATOM 613 C C . VAL A 1 84 ? -26.013 2.865 18.455 1.00 81.62 84 VAL A C 1
ATOM 615 O O . VAL A 1 84 ? -26.169 3.230 19.623 1.00 81.62 84 VAL A O 1
ATOM 618 N N . PRO A 1 85 ? -25.159 1.870 18.165 1.00 82.88 85 PRO A N 1
ATOM 619 C CA . PRO A 1 85 ? -24.238 1.344 19.167 1.00 82.88 85 PRO A CA 1
ATOM 620 C C . PRO A 1 85 ? -23.307 2.451 19.670 1.00 82.88 85 PRO A C 1
ATOM 622 O O . PRO A 1 85 ? -22.934 3.328 18.894 1.00 82.88 85 PRO A O 1
ATOM 625 N N . SER A 1 86 ? -22.877 2.380 20.931 1.00 86.94 86 SER A N 1
ATOM 626 C CA . SER A 1 86 ? -21.905 3.350 21.443 1.00 86.94 86 SER A CA 1
ATOM 627 C C . SER A 1 86 ? -20.570 3.271 20.733 1.00 86.94 86 SER A C 1
ATOM 629 O O . SER A 1 86 ? -20.191 2.202 20.254 1.00 86.94 86 SER A O 1
ATOM 631 N N . GLU A 1 87 ? -19.832 4.376 20.693 1.00 85.75 87 GLU A N 1
ATOM 632 C CA . GLU A 1 87 ? -18.530 4.441 20.025 1.00 85.75 87 GLU A CA 1
ATOM 633 C C . GLU A 1 87 ? -17.570 3.386 20.566 1.00 85.75 87 GLU A C 1
ATOM 635 O O . GLU A 1 87 ? -16.906 2.703 19.794 1.00 85.75 87 GLU A O 1
ATOM 640 N N . LYS A 1 88 ? -17.579 3.140 21.885 1.00 88.19 88 LYS A N 1
ATOM 641 C CA . LYS A 1 88 ? -16.839 2.014 22.478 1.00 88.19 88 LYS A CA 1
ATOM 642 C C . LYS A 1 88 ? -17.238 0.669 21.865 1.00 88.19 88 LYS A C 1
ATOM 644 O O . LYS A 1 88 ? -16.374 -0.165 21.605 1.00 88.19 88 LYS A O 1
ATOM 649 N N . SER A 1 89 ? -18.533 0.437 21.667 1.00 88.81 89 SER A N 1
ATOM 650 C CA . SER A 1 89 ? -19.048 -0.812 21.094 1.00 88.81 89 SER A CA 1
ATOM 651 C C . SER A 1 89 ? -18.682 -0.945 19.614 1.00 88.81 89 SER A C 1
ATOM 653 O O . SER A 1 89 ? -18.287 -2.026 19.177 1.00 88.81 89 SER A O 1
ATOM 655 N N . GLN A 1 90 ? -18.769 0.152 18.857 1.00 88.50 90 GLN A N 1
ATOM 656 C CA . GLN A 1 90 ? -18.349 0.211 17.456 1.00 88.50 90 GLN A CA 1
ATOM 657 C C . GLN A 1 90 ? -16.845 -0.060 17.337 1.00 88.50 90 GLN A C 1
ATOM 659 O O . GLN A 1 90 ? -16.439 -0.989 16.638 1.00 88.50 90 GLN A O 1
ATOM 664 N N . LEU A 1 91 ? -16.031 0.658 18.114 1.00 88.94 91 LEU A N 1
ATOM 665 C CA . LEU A 1 91 ? -14.582 0.510 18.159 1.00 88.94 91 LEU A CA 1
ATOM 666 C C . LEU A 1 91 ? -14.163 -0.910 18.557 1.00 88.94 91 LEU A C 1
ATOM 668 O O . LEU A 1 91 ? -13.284 -1.500 17.933 1.00 88.94 91 LEU A O 1
ATOM 672 N N . GLN A 1 92 ? -14.826 -1.503 19.554 1.00 89.56 92 GLN A N 1
ATOM 673 C CA . GLN A 1 92 ? -14.588 -2.893 19.942 1.00 89.56 92 GLN A CA 1
ATOM 674 C C . GLN A 1 92 ? -14.894 -3.869 18.797 1.00 89.56 92 GLN A C 1
ATOM 676 O O . GLN A 1 92 ? -14.159 -4.840 18.605 1.00 89.56 92 GLN A O 1
ATOM 681 N N . GLY A 1 93 ? -15.963 -3.627 18.034 1.00 88.38 93 GLY A N 1
ATOM 682 C CA . GLY A 1 93 ? -16.291 -4.398 16.835 1.00 88.38 93 GLY A CA 1
ATOM 683 C C . GLY A 1 93 ? -15.203 -4.298 15.765 1.00 88.38 93 GLY A C 1
ATOM 684 O O . GLY A 1 93 ? -14.762 -5.324 15.251 1.00 88.38 93 GLY A O 1
ATOM 685 N N . MET A 1 94 ? -14.719 -3.084 15.495 1.00 88.62 94 MET A N 1
ATOM 686 C CA . MET A 1 94 ? -13.652 -2.827 14.521 1.00 88.62 94 MET A CA 1
ATOM 687 C C . MET A 1 94 ? -12.333 -3.498 14.916 1.00 88.62 94 MET A C 1
ATOM 689 O O . MET A 1 94 ? -11.693 -4.135 14.083 1.00 88.62 94 MET A O 1
ATOM 693 N N . ILE A 1 95 ? -11.941 -3.409 16.193 1.00 89.06 95 ILE A N 1
ATOM 694 C CA . ILE A 1 95 ? -10.718 -4.046 16.707 1.00 89.06 95 ILE A CA 1
ATOM 695 C C . ILE A 1 95 ? -10.776 -5.562 16.523 1.00 89.06 95 ILE A C 1
ATOM 697 O O . ILE A 1 95 ? -9.829 -6.158 16.011 1.00 89.06 95 ILE A O 1
ATOM 701 N N . ARG A 1 96 ? -11.904 -6.186 16.874 1.00 86.50 96 ARG A N 1
ATOM 702 C CA . ARG A 1 96 ? -12.094 -7.631 16.687 1.00 86.50 96 ARG A CA 1
ATOM 703 C C . ARG A 1 96 ? -12.033 -8.024 15.222 1.00 86.50 96 ARG A C 1
ATOM 705 O O . ARG A 1 96 ? -11.363 -8.986 14.870 1.00 86.50 96 ARG A O 1
ATOM 712 N N . GLU A 1 97 ? -12.702 -7.267 14.361 1.00 85.62 97 GLU A N 1
ATOM 713 C CA . GLU A 1 97 ? -12.668 -7.517 12.925 1.00 85.62 97 GLU A CA 1
ATOM 714 C C . GLU A 1 97 ? -11.230 -7.448 12.379 1.00 85.62 97 GLU A C 1
ATOM 716 O O . GLU A 1 97 ? -10.823 -8.310 11.598 1.00 85.62 97 GLU A O 1
ATOM 721 N N . ALA A 1 98 ? -10.442 -6.468 12.828 1.00 83.44 98 ALA A N 1
ATOM 722 C CA . ALA A 1 98 ? -9.045 -6.313 12.436 1.00 83.44 98 ALA A CA 1
ATOM 723 C C . ALA A 1 98 ? -8.153 -7.477 12.906 1.00 83.44 98 ALA A C 1
ATOM 725 O O . ALA A 1 98 ? -7.254 -7.882 12.169 1.00 83.44 98 ALA A O 1
ATOM 726 N N . GLU A 1 99 ? -8.403 -8.049 14.089 1.00 82.19 99 GLU A N 1
ATOM 727 C CA . GLU A 1 99 ? -7.682 -9.237 14.573 1.00 82.19 99 GLU A CA 1
ATOM 728 C C . GLU A 1 99 ? -8.108 -10.525 13.856 1.00 82.19 99 GLU A C 1
ATOM 730 O O . GLU A 1 99 ? -7.287 -11.414 13.624 1.00 82.19 99 GLU A O 1
ATOM 735 N N . TRP A 1 100 ? -9.385 -10.636 13.485 1.00 80.94 100 TRP A N 1
ATOM 736 C CA . TRP A 1 100 ? -9.930 -11.843 12.861 1.00 80.94 100 TRP A CA 1
ATOM 737 C C . TRP A 1 100 ? -9.626 -11.949 11.367 1.00 80.94 100 TRP A C 1
ATOM 739 O O . TRP A 1 100 ? -9.638 -13.048 10.803 1.00 80.94 100 TRP A O 1
ATOM 749 N N . LYS A 1 101 ? -9.372 -10.819 10.701 1.00 80.56 101 LYS A N 1
ATOM 750 C CA . LYS A 1 101 ? -9.089 -10.773 9.266 1.00 80.56 101 LYS A CA 1
ATOM 751 C C . LYS A 1 101 ? -7.772 -11.472 8.928 1.00 80.56 101 LYS A C 1
ATOM 753 O O . LYS A 1 101 ? -6.710 -11.192 9.483 1.00 80.56 101 LYS A O 1
ATOM 758 N N . ASN A 1 102 ? -7.820 -12.347 7.923 1.00 78.81 102 ASN A N 1
ATOM 759 C CA . ASN A 1 102 ? -6.610 -12.890 7.322 1.00 78.81 102 ASN A CA 1
ATOM 760 C C . ASN A 1 102 ? -6.036 -11.876 6.328 1.00 78.81 102 ASN A C 1
ATOM 762 O O . ASN A 1 102 ? -6.466 -11.813 5.175 1.00 78.81 102 ASN A O 1
ATOM 766 N N . LYS A 1 103 ? -5.016 -11.136 6.768 1.00 79.00 103 LYS A N 1
ATOM 767 C CA . LYS A 1 103 ? -4.343 -10.099 5.974 1.00 79.00 103 LYS A CA 1
ATOM 768 C C . LYS A 1 103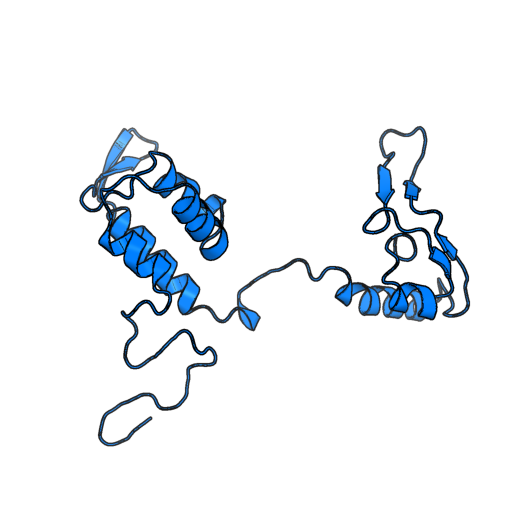 ? -3.878 -10.585 4.599 1.00 79.00 103 LYS A C 1
ATOM 770 O O . LYS A 1 103 ? -3.978 -9.845 3.632 1.00 79.00 103 LYS A O 1
ATOM 775 N N . ALA A 1 104 ? -3.449 -11.845 4.483 1.00 81.19 104 ALA A N 1
ATOM 776 C CA . ALA A 1 104 ? -2.998 -12.410 3.211 1.00 81.19 104 ALA A CA 1
ATOM 777 C C . ALA A 1 104 ? -4.124 -12.571 2.171 1.00 81.19 104 ALA A C 1
ATOM 779 O O . ALA A 1 104 ? -3.837 -12.746 0.991 1.00 81.19 104 ALA A O 1
ATOM 780 N N . VAL A 1 105 ? -5.389 -12.554 2.603 1.00 83.69 105 VAL A N 1
ATOM 781 C CA . VAL A 1 105 ? -6.567 -12.736 1.740 1.00 83.69 105 VAL A CA 1
ATOM 782 C C . VAL A 1 105 ? -7.370 -11.444 1.602 1.00 83.69 105 VAL A C 1
ATOM 784 O O . VAL A 1 105 ? -7.909 -11.180 0.532 1.00 83.69 105 VAL A O 1
ATOM 787 N N . THR A 1 106 ? -7.489 -10.661 2.677 1.00 83.31 106 THR A N 1
ATOM 788 C CA . THR A 1 106 ? -8.448 -9.550 2.747 1.00 83.31 106 THR A CA 1
ATOM 789 C C . THR A 1 106 ? -7.819 -8.168 2.631 1.00 83.31 106 THR A C 1
ATOM 791 O O . THR A 1 106 ? -8.544 -7.221 2.342 1.00 83.31 106 THR A O 1
ATOM 794 N N . GLU A 1 107 ? -6.517 -8.015 2.889 1.00 81.69 107 GLU A N 1
ATOM 795 C CA . GLU A 1 107 ? -5.872 -6.701 2.816 1.00 81.69 107 GLU A CA 1
ATOM 796 C C . GLU A 1 107 ? -5.345 -6.420 1.409 1.00 81.69 107 GLU A C 1
ATOM 798 O O . GLU A 1 107 ? -4.643 -7.226 0.799 1.00 81.69 107 GLU A O 1
ATOM 803 N N . LEU A 1 108 ? -5.673 -5.229 0.911 1.00 85.12 108 LEU A N 1
ATOM 804 C CA . LEU A 1 108 ? -5.090 -4.668 -0.296 1.00 85.12 108 LEU A CA 1
ATOM 805 C C . LEU A 1 108 ? -3.957 -3.737 0.118 1.00 85.12 108 LEU A C 1
ATOM 807 O O . LEU A 1 108 ? -4.145 -2.830 0.924 1.00 85.12 108 LEU A O 1
ATOM 811 N N . TYR A 1 109 ? -2.782 -3.954 -0.455 1.00 86.44 109 TYR A N 1
ATOM 812 C CA . TYR A 1 109 ? -1.625 -3.096 -0.264 1.00 86.44 109 TYR A CA 1
ATOM 813 C C . TYR A 1 109 ? -0.987 -2.801 -1.612 1.00 86.44 109 TYR A C 1
ATOM 815 O O . TYR A 1 109 ? -1.052 -3.600 -2.549 1.00 86.44 109 TYR A O 1
ATOM 823 N N . TYR A 1 110 ? -0.335 -1.647 -1.708 1.00 89.75 110 TYR A N 1
ATOM 824 C CA . TYR A 1 110 ? 0.513 -1.354 -2.851 1.00 89.75 110 TYR A CA 1
ATOM 825 C C . TYR A 1 110 ? 1.734 -2.281 -2.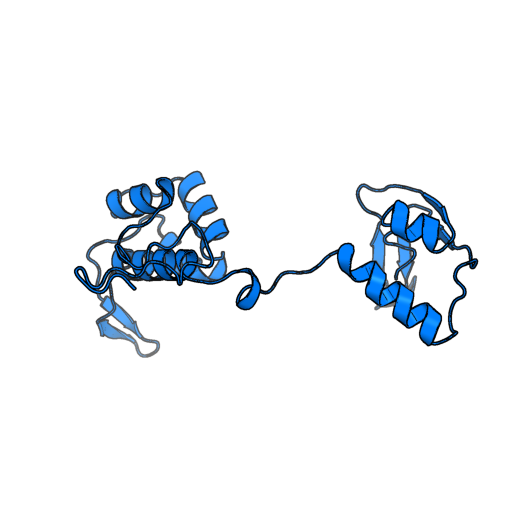788 1.00 89.75 110 TYR A C 1
ATOM 827 O O . TYR A 1 110 ? 2.496 -2.206 -1.823 1.00 89.75 110 TYR A O 1
ATOM 835 N N . PRO A 1 111 ? 1.955 -3.159 -3.783 1.00 91.19 111 PRO A N 1
ATOM 836 C CA . PRO A 1 111 ? 3.033 -4.147 -3.719 1.00 91.19 111 PRO A CA 1
ATOM 837 C C . PRO A 1 111 ? 4.422 -3.491 -3.750 1.00 91.19 111 PRO A C 1
ATOM 839 O O . PRO A 1 111 ? 5.405 -4.067 -3.286 1.00 91.19 111 PRO A O 1
ATOM 842 N N . GLY A 1 112 ? 4.520 -2.272 -4.287 1.00 92.69 112 GLY A N 1
ATOM 843 C CA . GLY A 1 112 ? 5.780 -1.555 -4.414 1.00 92.69 112 GLY A CA 1
ATOM 844 C C . GLY A 1 112 ? 6.759 -2.284 -5.336 1.00 92.69 112 GLY A C 1
ATOM 845 O O . GLY A 1 112 ? 6.376 -2.914 -6.323 1.00 92.69 112 GLY A O 1
ATOM 846 N N . SER A 1 113 ? 8.049 -2.204 -5.011 1.00 95.06 113 SER A N 1
ATOM 847 C CA . SER A 1 113 ? 9.121 -2.667 -5.901 1.00 95.06 113 SER A CA 1
ATOM 848 C C . SER A 1 113 ? 9.136 -4.175 -6.170 1.00 95.06 113 SER A C 1
ATOM 850 O O . SER A 1 113 ? 9.726 -4.590 -7.164 1.00 95.06 113 SER A O 1
ATOM 852 N N . VAL A 1 114 ? 8.456 -5.002 -5.365 1.00 95.00 114 VAL A N 1
ATOM 853 C CA . VAL A 1 114 ? 8.351 -6.449 -5.646 1.00 95.00 114 VAL A CA 1
ATOM 854 C C . VAL A 1 114 ? 7.618 -6.722 -6.965 1.00 95.00 114 VAL A C 1
ATOM 856 O O . VAL A 1 114 ? 7.854 -7.743 -7.605 1.00 95.00 114 VAL A O 1
ATOM 859 N N . PHE A 1 115 ? 6.772 -5.786 -7.413 1.00 95.94 115 PHE A N 1
ATOM 860 C CA . PHE A 1 115 ? 6.024 -5.907 -8.662 1.00 95.94 115 PHE A CA 1
ATOM 861 C C . PHE A 1 115 ? 6.888 -5.682 -9.914 1.00 95.94 115 PHE A C 1
ATOM 863 O O . PHE A 1 115 ? 6.503 -6.101 -11.003 1.00 95.94 115 PHE A O 1
ATOM 870 N N . LYS A 1 116 ? 8.090 -5.098 -9.778 1.00 96.00 116 LYS A N 1
ATOM 871 C CA . LYS A 1 116 ? 9.010 -4.844 -10.904 1.00 96.00 116 LYS A CA 1
ATOM 872 C C . LYS A 1 116 ? 9.385 -6.115 -11.662 1.00 96.00 116 LYS A C 1
ATOM 874 O O . LYS A 1 116 ? 9.615 -6.055 -12.863 1.00 96.00 116 LYS A O 1
ATOM 879 N N . LEU A 1 117 ? 9.388 -7.269 -10.991 1.00 95.81 117 LEU A N 1
ATOM 880 C CA . LEU A 1 117 ? 9.601 -8.568 -11.635 1.00 95.81 117 LEU A CA 1
ATOM 881 C C . LEU A 1 117 ? 8.514 -8.886 -12.669 1.00 95.81 117 LEU A C 1
ATOM 883 O O . LEU A 1 117 ? 8.825 -9.372 -13.753 1.00 95.81 117 LEU A O 1
ATOM 887 N N . MET A 1 118 ? 7.253 -8.573 -12.358 1.00 96.31 118 MET A N 1
ATOM 888 C CA . MET A 1 118 ? 6.137 -8.774 -13.283 1.00 96.31 118 MET A CA 1
ATOM 889 C C . MET A 1 118 ? 6.240 -7.815 -14.471 1.00 96.31 118 MET A C 1
ATOM 891 O O . MET A 1 118 ? 6.100 -8.244 -15.614 1.00 96.31 118 MET A O 1
ATOM 895 N N . THR A 1 119 ? 6.558 -6.542 -14.215 1.00 95.06 119 THR A N 1
ATOM 896 C CA . THR A 1 119 ? 6.771 -5.539 -15.272 1.00 95.06 119 THR A CA 1
ATOM 897 C C . THR A 1 119 ? 7.946 -5.909 -16.183 1.00 95.06 119 THR A C 1
ATOM 899 O O . THR A 1 119 ? 7.811 -5.848 -17.401 1.00 95.06 119 THR A O 1
ATOM 902 N N . ALA A 1 120 ? 9.073 -6.357 -15.617 1.00 95.25 120 ALA A N 1
ATOM 903 C CA . ALA A 1 120 ? 10.234 -6.841 -16.369 1.00 95.25 120 ALA A CA 1
ATOM 904 C C . ALA A 1 120 ? 9.868 -8.018 -17.283 1.00 95.25 120 ALA A C 1
ATOM 906 O O . ALA A 1 120 ? 10.184 -8.004 -18.471 1.00 95.25 120 ALA A O 1
ATOM 907 N N . ALA A 1 121 ? 9.173 -9.024 -16.740 1.00 96.06 121 ALA A N 1
ATOM 908 C CA . ALA A 1 121 ? 8.747 -10.189 -17.507 1.00 96.06 121 ALA A CA 1
ATOM 909 C C . ALA A 1 121 ? 7.813 -9.802 -18.664 1.00 96.06 121 ALA A C 1
ATOM 911 O O . ALA A 1 121 ? 8.008 -10.274 -19.780 1.00 96.06 121 ALA A O 1
ATOM 912 N N . ALA A 1 122 ? 6.855 -8.901 -18.423 1.00 96.44 122 ALA A N 1
ATOM 913 C CA . ALA A 1 122 ? 5.957 -8.402 -19.463 1.00 96.44 122 ALA A CA 1
ATOM 914 C C . ALA A 1 122 ? 6.704 -7.620 -20.559 1.00 96.44 122 ALA A C 1
ATOM 916 O O . ALA A 1 122 ? 6.409 -7.785 -21.742 1.00 96.44 122 ALA A O 1
ATOM 917 N N . ALA A 1 123 ? 7.699 -6.806 -20.191 1.00 94.56 123 ALA A N 1
ATOM 918 C CA . ALA A 1 123 ? 8.521 -6.074 -21.152 1.00 94.56 123 ALA A CA 1
ATOM 919 C C . ALA A 1 123 ? 9.319 -7.024 -22.064 1.00 94.56 123 ALA A C 1
ATOM 921 O O . ALA A 1 123 ? 9.318 -6.837 -23.282 1.00 94.56 123 ALA A O 1
ATOM 922 N N . LEU A 1 124 ? 9.921 -8.077 -21.496 1.00 96.00 124 LEU A N 1
ATOM 923 C CA . LEU A 1 124 ? 10.619 -9.114 -22.265 1.00 96.00 124 LEU A CA 1
ATOM 924 C C . LEU A 1 124 ? 9.666 -9.893 -23.181 1.00 96.00 124 LEU A C 1
ATOM 926 O O . LEU A 1 124 ? 9.976 -10.092 -24.353 1.00 96.00 124 LEU A O 1
ATOM 930 N N . ASP A 1 125 ? 8.506 -10.309 -22.665 1.00 97.44 125 ASP A N 1
ATOM 931 C CA . ASP A 1 125 ? 7.511 -11.083 -23.422 1.00 97.44 125 ASP A CA 1
ATOM 932 C C . ASP A 1 125 ? 6.924 -10.280 -24.593 1.00 97.44 125 ASP A C 1
ATOM 934 O O . ASP A 1 125 ? 6.731 -10.803 -25.689 1.00 97.44 125 ASP A O 1
ATOM 938 N N . SER A 1 126 ? 6.731 -8.971 -24.402 1.00 96.62 126 SER A N 1
ATOM 939 C CA . SER A 1 126 ? 6.270 -8.069 -25.463 1.00 96.62 126 SER A CA 1
ATOM 940 C C . SER A 1 126 ? 7.285 -7.874 -26.598 1.00 96.62 126 SER A C 1
ATOM 942 O O . SER A 1 126 ? 6.926 -7.375 -27.665 1.00 96.62 126 SER A O 1
ATOM 944 N N . GLY A 1 127 ? 8.559 -8.213 -26.368 1.00 94.50 127 GLY A N 1
ATOM 945 C CA . GLY A 1 127 ? 9.664 -7.960 -27.292 1.00 94.50 127 GLY A CA 1
ATOM 946 C C . GLY A 1 127 ? 10.050 -6.483 -27.438 1.00 94.50 127 GLY A C 1
ATOM 947 O O . GLY A 1 127 ? 10.905 -6.165 -28.262 1.00 94.50 127 GLY A O 1
ATOM 948 N N . LEU A 1 128 ? 9.443 -5.577 -26.660 1.00 91.56 128 LEU A N 1
ATOM 949 C CA . LEU A 1 128 ? 9.751 -4.143 -26.685 1.00 91.56 128 LEU A CA 1
ATOM 950 C C . LEU A 1 128 ? 11.107 -3.817 -26.048 1.00 91.56 128 LEU A C 1
ATOM 952 O O . LEU A 1 128 ? 11.702 -2.795 -26.386 1.00 91.56 128 LEU A O 1
ATOM 956 N N . MET A 1 129 ? 11.591 -4.668 -25.139 1.00 91.81 129 MET A N 1
ATOM 957 C CA . MET A 1 129 ? 12.889 -4.518 -24.482 1.00 91.81 129 MET A CA 1
ATOM 958 C C . MET A 1 129 ? 13.633 -5.850 -24.396 1.00 91.81 129 MET A C 1
ATOM 960 O O . MET A 1 129 ? 13.030 -6.901 -24.181 1.00 91.81 129 MET A O 1
ATOM 964 N N . GLY A 1 130 ? 14.959 -5.786 -24.524 1.00 94.00 130 GLY A N 1
ATOM 965 C CA . GLY A 1 130 ? 15.874 -6.888 -24.218 1.00 94.00 130 GLY A CA 1
ATOM 966 C C . GLY A 1 130 ? 16.434 -6.784 -22.798 1.00 94.00 130 GLY A C 1
ATOM 967 O O . GLY A 1 130 ? 16.511 -5.696 -22.230 1.00 94.00 130 GLY A O 1
ATOM 968 N N . ALA A 1 131 ? 16.861 -7.910 -22.220 1.00 94.06 131 ALA A N 1
ATOM 969 C CA . ALA A 1 131 ? 17.438 -7.931 -20.870 1.00 94.06 131 ALA A CA 1
ATOM 970 C C . ALA A 1 131 ? 18.790 -7.193 -20.778 1.00 94.06 131 ALA A C 1
ATOM 972 O O . ALA A 1 131 ? 19.150 -6.702 -19.710 1.00 94.06 131 ALA A O 1
ATOM 973 N N . ASP A 1 132 ? 19.520 -7.113 -21.891 1.00 95.56 132 ASP A N 1
ATOM 974 C CA . ASP A 1 132 ? 20.810 -6.437 -22.055 1.00 95.56 132 ASP A CA 1
ATOM 975 C C . ASP A 1 132 ? 20.679 -4.944 -22.394 1.00 95.56 132 ASP A C 1
ATOM 977 O O . ASP A 1 132 ? 21.676 -4.217 -22.403 1.00 95.56 132 ASP A O 1
ATOM 981 N N . GLN A 1 133 ? 19.459 -4.468 -22.662 1.00 94.25 133 GLN A N 1
ATOM 982 C CA . GLN A 1 133 ? 19.217 -3.069 -22.973 1.00 94.25 133 GLN A CA 1
ATOM 983 C C . GLN A 1 133 ? 19.546 -2.196 -21.763 1.00 94.25 133 GLN A C 1
ATOM 985 O O . GLN A 1 133 ? 18.991 -2.359 -20.671 1.00 94.25 133 GLN A O 1
ATOM 990 N N . GLN A 1 134 ? 20.445 -1.240 -21.987 1.00 95.06 134 GLN A N 1
ATOM 991 C CA . GLN A 1 134 ? 20.913 -0.339 -20.949 1.00 95.06 134 GLN A CA 1
ATOM 992 C C . GLN A 1 134 ? 20.085 0.941 -20.885 1.00 95.06 134 GLN A C 1
ATOM 994 O O . GLN A 1 134 ? 19.723 1.529 -21.905 1.00 95.06 134 GLN A O 1
ATOM 999 N N . PHE A 1 135 ? 19.860 1.406 -19.662 1.00 93.62 135 PHE A N 1
ATOM 1000 C CA . PHE A 1 135 ? 19.235 2.683 -19.360 1.00 93.62 135 PHE A CA 1
ATOM 1001 C C . PHE A 1 135 ? 20.088 3.451 -18.350 1.00 93.62 135 PHE A C 1
ATOM 1003 O O . PHE A 1 135 ? 20.659 2.862 -17.430 1.00 93.62 135 PHE A O 1
ATOM 1010 N N . TYR A 1 136 ? 20.178 4.770 -18.519 1.00 95.12 136 TYR A N 1
ATOM 1011 C CA . TYR A 1 136 ? 20.924 5.639 -17.615 1.00 95.12 136 TYR A CA 1
ATOM 1012 C C . TYR A 1 136 ? 19.998 6.260 -16.563 1.00 95.12 136 TYR A C 1
ATOM 1014 O O . TYR A 1 136 ? 19.146 7.087 -16.876 1.00 95.12 136 TYR A O 1
ATOM 1022 N N . CYS A 1 137 ? 20.196 5.900 -15.297 1.00 95.06 137 CYS A N 1
ATOM 1023 C CA . CYS A 1 137 ? 19.482 6.468 -14.159 1.00 95.06 137 CYS A CA 1
ATOM 1024 C C . CYS A 1 137 ? 20.258 7.648 -13.552 1.00 95.06 137 CYS A C 1
ATOM 1026 O O . CYS A 1 137 ? 21.164 7.450 -12.735 1.00 95.06 137 CYS A O 1
ATOM 1028 N N . GLY A 1 138 ? 19.847 8.868 -13.911 1.00 94.31 138 GLY A N 1
ATOM 1029 C CA . GLY A 1 138 ? 20.383 10.129 -13.380 1.00 94.31 138 GLY A CA 1
ATOM 1030 C C . GLY A 1 138 ? 19.830 10.562 -12.016 1.00 94.31 138 GLY A C 1
ATOM 1031 O O . GLY A 1 138 ? 20.306 11.553 -11.479 1.00 94.31 138 GLY A O 1
ATOM 1032 N N . GLY A 1 139 ? 18.871 9.819 -11.450 1.00 94.50 139 GLY A N 1
ATOM 1033 C CA . GLY A 1 139 ? 18.220 10.117 -10.163 1.00 94.50 139 GLY A CA 1
ATOM 1034 C C . GLY A 1 139 ? 16.803 10.665 -10.311 1.00 94.50 139 GLY A C 1
ATOM 1035 O O . GLY A 1 139 ? 15.927 10.323 -9.515 1.00 94.50 139 GLY A O 1
ATOM 1036 N N . ASP A 1 140 ? 16.542 11.395 -11.389 1.00 94.38 140 ASP A N 1
ATOM 1037 C CA . ASP A 1 140 ? 15.219 11.861 -11.786 1.00 94.38 140 ASP A CA 1
ATOM 1038 C C . ASP A 1 140 ? 14.991 11.742 -13.301 1.00 94.38 140 ASP A C 1
ATOM 1040 O O . ASP A 1 140 ? 15.935 11.625 -14.087 1.00 94.38 140 ASP A O 1
ATOM 1044 N N . LEU A 1 141 ? 13.719 11.709 -13.696 1.00 92.50 141 LEU A N 1
ATOM 1045 C CA . LEU A 1 141 ? 13.281 11.745 -15.086 1.00 92.50 141 LEU A CA 1
ATOM 1046 C C . LEU A 1 141 ? 11.990 12.555 -15.192 1.00 92.50 141 LEU A C 1
ATOM 1048 O O . LEU A 1 141 ? 10.970 12.184 -14.609 1.00 92.50 141 LEU A O 1
ATOM 1052 N N . THR A 1 142 ? 12.020 13.624 -15.985 1.00 94.75 142 THR A N 1
ATOM 1053 C CA . THR A 1 142 ? 10.825 14.388 -16.353 1.00 94.75 142 THR A CA 1
ATOM 1054 C C . THR A 1 142 ? 10.222 13.840 -17.640 1.00 94.75 142 THR A C 1
ATOM 1056 O O . THR A 1 142 ? 10.858 13.850 -18.695 1.00 94.75 142 THR A O 1
ATOM 1059 N N . VAL A 1 143 ? 8.978 13.379 -17.559 1.00 93.88 143 VAL A N 1
ATOM 1060 C CA . VAL A 1 143 ? 8.191 12.883 -18.691 1.00 93.88 143 VAL A CA 1
ATOM 1061 C C . VAL A 1 143 ? 7.295 14.016 -19.206 1.00 93.88 143 VAL A C 1
ATOM 1063 O O . VAL A 1 143 ? 6.750 14.784 -18.418 1.00 93.88 143 VAL A O 1
ATOM 1066 N N . PHE A 1 144 ? 7.170 14.138 -20.533 1.00 94.00 144 PHE A N 1
ATOM 1067 C CA . PHE A 1 144 ? 6.425 15.200 -21.237 1.00 94.00 144 PHE A CA 1
ATOM 1068 C C . PHE A 1 144 ? 6.781 16.649 -20.829 1.00 94.00 144 PHE A C 1
ATOM 1070 O O . PHE A 1 144 ? 5.885 17.436 -20.505 1.00 94.00 144 PHE A O 1
ATOM 1077 N N . PRO A 1 145 ? 8.068 17.042 -20.884 1.00 94.06 145 PRO A N 1
ATOM 1078 C CA . PRO A 1 145 ? 8.492 18.376 -20.468 1.00 94.06 145 PRO A CA 1
ATOM 1079 C C . PRO A 1 145 ? 7.846 19.484 -21.313 1.00 94.06 145 PRO A C 1
ATOM 1081 O O . PRO A 1 145 ? 7.747 19.369 -22.538 1.00 94.06 145 PRO A O 1
ATOM 1084 N N . ASN A 1 146 ? 7.491 20.598 -20.669 1.00 94.75 146 ASN A N 1
ATOM 1085 C CA . ASN A 1 146 ? 6.808 21.767 -21.236 1.00 94.75 146 ASN A CA 1
ATOM 1086 C C . ASN A 1 146 ? 5.388 21.482 -21.756 1.00 94.75 146 ASN A C 1
ATOM 1088 O O . ASN A 1 146 ? 4.914 22.153 -22.678 1.00 94.75 146 ASN A O 1
ATOM 1092 N N . THR A 1 147 ? 4.708 20.490 -21.183 1.00 96.31 147 THR A N 1
ATOM 1093 C CA . THR A 1 147 ? 3.304 20.186 -21.486 1.00 96.31 147 THR A CA 1
ATOM 1094 C C . THR A 1 147 ? 2.454 20.233 -20.219 1.00 96.31 147 THR A C 1
ATOM 1096 O O . THR A 1 147 ? 2.975 20.202 -19.108 1.00 96.31 147 THR A O 1
ATOM 1099 N N . GLU A 1 148 ? 1.130 20.272 -20.371 1.00 95.06 148 GLU A N 1
ATOM 1100 C CA . GLU A 1 148 ? 0.194 20.156 -19.239 1.00 95.06 148 GLU A CA 1
ATOM 1101 C C . GLU A 1 148 ? 0.276 18.793 -18.515 1.00 95.06 148 GLU A C 1
ATOM 1103 O O . GLU A 1 148 ? -0.234 18.659 -17.407 1.00 95.06 148 GLU A O 1
ATOM 1108 N N . TRP A 1 149 ? 0.943 17.805 -19.123 1.00 94.38 149 TRP A N 1
ATOM 1109 C CA . TRP A 1 149 ? 1.147 16.450 -18.602 1.00 94.38 149 TRP A CA 1
ATOM 1110 C C . TRP A 1 149 ? 2.558 16.241 -18.031 1.00 94.38 149 TRP A C 1
ATOM 1112 O O . TRP A 1 149 ? 2.971 15.098 -17.831 1.00 94.38 149 TRP A O 1
ATOM 1122 N N . GLU A 1 150 ? 3.314 17.322 -17.806 1.00 95.94 150 GLU A N 1
ATOM 1123 C CA . GLU A 1 150 ? 4.665 17.255 -17.248 1.00 95.94 150 GLU A CA 1
ATOM 1124 C C . GLU A 1 150 ? 4.655 16.604 -15.858 1.00 95.94 150 GLU A C 1
ATOM 1126 O O . GLU A 1 150 ? 3.967 17.058 -14.940 1.00 95.94 150 GLU A O 1
ATOM 1131 N N . HIS A 1 151 ? 5.449 15.545 -15.696 1.00 94.94 151 HIS A N 1
ATOM 1132 C CA . HIS A 1 151 ? 5.638 14.901 -14.403 1.00 94.94 151 HIS A CA 1
ATOM 1133 C C . HIS A 1 151 ? 7.080 14.448 -14.211 1.00 94.94 151 HIS A C 1
ATOM 1135 O O . HIS A 1 151 ? 7.661 13.789 -15.075 1.00 94.94 151 HIS A O 1
ATOM 1141 N N . SER A 1 152 ? 7.642 14.777 -13.050 1.00 93.62 152 SER A N 1
ATOM 1142 C CA . SER A 1 152 ? 8.979 14.350 -12.651 1.00 93.62 152 SER A CA 1
ATOM 1143 C C . SER A 1 152 ? 8.895 13.160 -11.714 1.00 93.62 152 SER A C 1
ATOM 1145 O O . SER A 1 152 ? 8.271 13.221 -10.657 1.00 93.62 152 SER A O 1
ATOM 1147 N N . TYR A 1 153 ? 9.563 12.083 -12.100 1.00 94.62 153 TYR A N 1
ATOM 1148 C CA . TYR A 1 153 ? 9.720 10.896 -11.283 1.00 94.62 153 TYR A CA 1
ATOM 1149 C C . TYR A 1 153 ? 11.125 10.838 -10.708 1.00 94.62 153 TYR A C 1
ATOM 1151 O O . TYR A 1 153 ? 12.096 11.215 -11.361 1.00 94.62 153 TYR A O 1
ATOM 1159 N N . HIS A 1 154 ? 11.233 10.312 -9.492 1.00 94.75 154 HIS A N 1
ATOM 1160 C CA . HIS A 1 154 ? 12.494 10.219 -8.771 1.00 94.75 154 HIS A CA 1
ATOM 1161 C C . HIS A 1 154 ? 12.802 8.777 -8.390 1.00 94.75 154 HIS A C 1
ATOM 1163 O O . HIS A 1 154 ? 11.918 7.959 -8.095 1.00 94.75 154 HIS A O 1
ATOM 1169 N N . CYS A 1 155 ? 14.089 8.461 -8.360 1.00 93.62 155 CYS A N 1
ATOM 1170 C CA . CYS A 1 155 ? 14.543 7.248 -7.719 1.00 93.62 155 CYS A CA 1
ATOM 1171 C C . CYS A 1 155 ? 14.466 7.386 -6.194 1.00 93.62 155 CYS A C 1
ATOM 1173 O O . CYS A 1 155 ? 14.553 8.489 -5.649 1.00 93.62 155 CYS A O 1
ATOM 1175 N N . ALA A 1 156 ? 14.277 6.258 -5.505 1.00 89.56 156 ALA A N 1
ATOM 1176 C CA . ALA A 1 156 ? 14.215 6.238 -4.050 1.00 89.56 156 ALA A CA 1
ATOM 1177 C C . ALA A 1 156 ? 15.457 6.921 -3.456 1.00 89.56 156 ALA A C 1
ATOM 1179 O O . ALA A 1 156 ? 16.574 6.693 -3.926 1.00 89.56 156 ALA A O 1
ATOM 1180 N N . GLU A 1 157 ? 15.234 7.776 -2.456 1.00 85.12 157 GLU A N 1
ATOM 1181 C CA . GLU A 1 157 ? 16.284 8.508 -1.729 1.00 85.12 157 GLU A CA 1
ATOM 1182 C C . GLU A 1 157 ? 17.165 9.419 -2.610 1.00 85.12 157 GLU A C 1
ATOM 1184 O O . GLU A 1 157 ? 18.237 9.841 -2.189 1.00 85.12 157 GLU A O 1
ATOM 1189 N N . GLY A 1 158 ? 16.731 9.750 -3.834 1.00 82.62 158 GLY A N 1
ATOM 1190 C CA . GLY A 1 158 ? 17.532 10.548 -4.771 1.00 82.62 158 GLY A CA 1
ATOM 1191 C C . GLY A 1 158 ? 18.756 9.804 -5.316 1.00 82.62 158 GLY A C 1
ATOM 1192 O O . GLY A 1 158 ? 19.695 10.432 -5.805 1.00 82.62 158 GLY A O 1
ATOM 1193 N N . ASN A 1 159 ? 18.764 8.471 -5.227 1.00 89.31 159 ASN A N 1
ATOM 1194 C CA . ASN A 1 159 ? 19.880 7.654 -5.681 1.00 89.31 159 ASN A CA 1
ATOM 1195 C C . ASN A 1 159 ? 20.075 7.749 -7.196 1.00 89.31 159 ASN A C 1
ATOM 1197 O O . ASN A 1 159 ? 19.128 7.667 -7.980 1.00 89.31 159 ASN A O 1
ATOM 1201 N N . THR A 1 160 ? 21.336 7.848 -7.607 1.00 94.06 160 THR A N 1
ATOM 1202 C CA . THR A 1 160 ? 21.742 7.738 -9.008 1.00 94.06 160 THR A CA 1
ATOM 1203 C C . THR A 1 160 ? 22.396 6.379 -9.210 1.00 94.06 160 THR A C 1
ATOM 1205 O O . THR A 1 160 ? 23.245 5.963 -8.423 1.00 94.06 160 THR A O 1
ATOM 1208 N N . HIS A 1 161 ? 21.973 5.653 -10.243 1.00 94.31 161 HIS A N 1
ATOM 1209 C CA . HIS A 1 161 ? 22.477 4.300 -10.496 1.00 94.31 161 HIS A CA 1
ATOM 1210 C C . HIS A 1 161 ? 23.349 4.208 -11.749 1.00 94.31 161 HIS A C 1
ATOM 1212 O O . HIS A 1 161 ? 23.958 3.172 -12.001 1.00 94.31 161 HIS A O 1
ATOM 1218 N N . GLY A 1 162 ? 23.435 5.289 -12.531 1.00 95.19 162 GLY A N 1
ATOM 1219 C CA . GLY A 1 162 ? 24.190 5.300 -13.776 1.00 95.19 162 GLY A CA 1
ATOM 1220 C C . GLY A 1 162 ? 23.599 4.334 -14.802 1.00 95.19 162 GLY A C 1
ATOM 1221 O O . GLY A 1 162 ? 22.381 4.176 -14.881 1.00 95.19 162 GLY A O 1
ATOM 1222 N N . TRP A 1 163 ? 24.459 3.713 -15.605 1.00 96.69 163 TRP A N 1
ATOM 1223 C CA . TRP A 1 163 ? 24.043 2.736 -16.610 1.00 96.69 163 TRP A CA 1
ATOM 1224 C C . TRP A 1 163 ? 23.696 1.397 -15.966 1.00 96.69 163 TRP A C 1
ATOM 1226 O O . TRP A 1 163 ? 24.541 0.777 -15.323 1.00 96.69 163 TRP A O 1
ATOM 1236 N N . LEU A 1 164 ? 22.466 0.94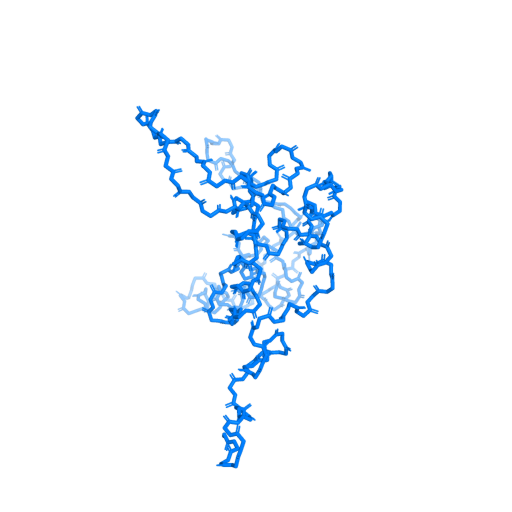4 -16.185 1.00 95.75 164 LEU A N 1
ATOM 1237 C CA . LEU A 1 164 ? 21.967 -0.341 -15.716 1.00 95.75 164 LEU A CA 1
ATOM 1238 C C . LE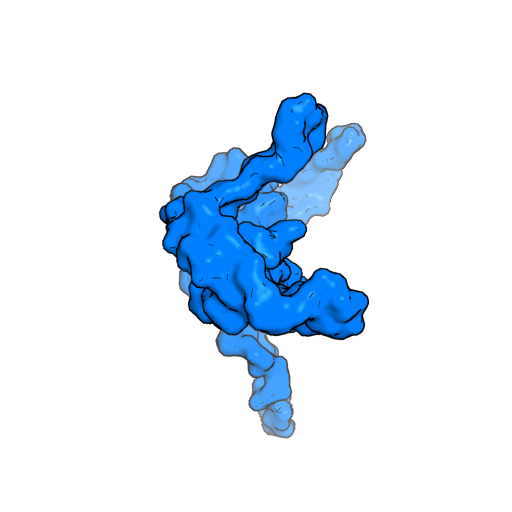U A 1 164 ? 21.321 -1.108 -16.866 1.00 95.75 164 LEU A C 1
ATOM 1240 O O . LEU A 1 164 ? 20.573 -0.531 -17.655 1.00 95.75 164 LEU A O 1
ATOM 1244 N N . ASP A 1 165 ? 21.579 -2.410 -16.919 1.00 96.25 165 ASP A N 1
ATOM 1245 C CA . ASP A 1 165 ? 20.735 -3.369 -17.629 1.00 96.25 165 ASP A CA 1
ATOM 1246 C C . ASP A 1 165 ? 19.568 -3.820 -16.724 1.00 96.25 165 ASP A C 1
ATOM 1248 O O . ASP A 1 165 ? 19.434 -3.365 -15.582 1.00 96.25 165 ASP A O 1
ATOM 1252 N N . MET A 1 166 ? 18.703 -4.714 -17.210 1.00 95.94 166 MET A N 1
ATOM 1253 C CA . MET A 1 166 ? 17.533 -5.160 -16.442 1.00 95.94 166 MET A CA 1
ATOM 1254 C C . MET A 1 166 ? 17.922 -5.837 -15.118 1.00 95.94 166 MET A C 1
ATOM 1256 O O . MET A 1 166 ? 17.255 -5.647 -14.098 1.00 95.94 166 MET A O 1
ATOM 1260 N N . ALA A 1 167 ? 19.016 -6.604 -15.112 1.00 96.12 167 ALA A N 1
ATOM 1261 C CA . ALA A 1 167 ? 19.513 -7.267 -13.911 1.00 96.12 167 ALA A CA 1
ATOM 1262 C C . ALA A 1 167 ? 19.987 -6.241 -12.871 1.00 96.12 167 ALA A C 1
ATOM 1264 O O . ALA A 1 167 ? 19.607 -6.327 -11.701 1.00 96.12 167 ALA A O 1
ATOM 1265 N N . GLY A 1 168 ? 20.749 -5.231 -13.297 1.00 96.06 168 GLY A N 1
ATOM 1266 C CA . GLY A 1 168 ? 21.159 -4.112 -12.455 1.00 96.06 168 GLY A CA 1
ATOM 1267 C C . GLY A 1 168 ? 19.967 -3.306 -11.934 1.00 96.06 168 GLY A C 1
ATOM 1268 O O . GLY A 1 168 ? 19.917 -2.973 -10.750 1.00 96.06 168 GLY A O 1
ATOM 1269 N N . ALA A 1 169 ? 18.969 -3.048 -12.780 1.00 95.62 169 ALA A N 1
ATOM 1270 C CA . ALA A 1 169 ? 17.758 -2.326 -12.401 1.00 95.62 169 ALA A CA 1
ATOM 1271 C C . ALA A 1 169 ? 16.932 -3.057 -11.337 1.00 95.62 169 ALA A C 1
ATOM 1273 O O . ALA A 1 169 ? 16.461 -2.416 -10.398 1.00 95.62 169 ALA A O 1
ATOM 1274 N N . LEU A 1 170 ? 16.794 -4.381 -11.440 1.00 95.75 170 LEU A N 1
ATOM 1275 C CA . LEU A 1 170 ? 16.143 -5.201 -10.416 1.00 95.75 170 LEU A CA 1
ATOM 1276 C C . LEU A 1 170 ? 16.975 -5.267 -9.128 1.00 95.75 170 LEU A C 1
ATOM 1278 O O . LEU A 1 170 ? 16.415 -5.120 -8.044 1.00 95.75 170 LEU A O 1
ATOM 1282 N N . ASN A 1 171 ? 18.299 -5.422 -9.234 1.00 95.50 171 ASN A N 1
ATOM 1283 C CA . ASN A 1 171 ? 19.203 -5.496 -8.081 1.00 95.50 171 ASN A CA 1
ATOM 1284 C C . ASN A 1 171 ? 19.204 -4.206 -7.247 1.00 95.50 171 ASN A C 1
ATOM 1286 O O . ASN A 1 171 ? 19.146 -4.251 -6.022 1.00 95.50 171 ASN A O 1
ATOM 1290 N N . HIS A 1 172 ? 19.238 -3.052 -7.913 1.00 94.62 172 HIS A N 1
ATOM 1291 C CA . HIS A 1 172 ? 19.194 -1.746 -7.255 1.00 94.62 172 HIS A CA 1
ATOM 1292 C C . HIS A 1 172 ? 17.772 -1.246 -7.004 1.00 94.62 172 HIS A C 1
ATOM 1294 O O . HIS A 1 172 ? 17.593 -0.158 -6.463 1.00 94.62 172 HIS A O 1
ATOM 1300 N N . SER A 1 173 ? 16.755 -2.013 -7.412 1.00 95.00 173 SER A N 1
ATOM 1301 C CA . SER A 1 173 ? 15.365 -1.571 -7.420 1.00 95.00 173 SER A CA 1
ATOM 1302 C C . SER A 1 173 ? 15.226 -0.157 -8.006 1.00 95.00 173 SER A C 1
ATOM 1304 O O . SER A 1 173 ? 14.560 0.717 -7.451 1.00 95.00 173 SER A O 1
ATOM 1306 N N . CYS A 1 174 ? 15.867 0.092 -9.148 1.00 95.69 174 CYS A N 1
ATOM 1307 C CA . CYS A 1 174 ? 15.805 1.383 -9.825 1.00 95.69 174 CYS A CA 1
ATOM 1308 C C . CYS A 1 174 ? 14.342 1.717 -10.148 1.00 95.69 174 CYS A C 1
ATOM 1310 O O . CYS A 1 174 ? 13.612 0.845 -10.611 1.00 95.69 174 CYS A O 1
ATOM 1312 N N . ASN A 1 175 ? 13.870 2.933 -9.862 1.00 94.94 175 ASN A N 1
ATOM 1313 C CA . ASN A 1 175 ? 12.504 3.324 -10.235 1.00 94.94 175 ASN A CA 1
ATOM 1314 C C . ASN A 1 175 ? 12.442 3.720 -11.706 1.00 94.94 175 ASN A C 1
ATOM 1316 O O . ASN A 1 175 ? 11.578 3.235 -12.421 1.00 94.94 175 ASN A O 1
ATOM 1320 N N . LEU A 1 176 ? 13.401 4.534 -12.157 1.00 94.38 176 LEU A N 1
ATOM 1321 C CA . LEU A 1 176 ? 13.374 5.152 -13.485 1.00 94.38 176 LEU A CA 1
ATOM 1322 C C . LEU A 1 176 ? 13.470 4.154 -14.640 1.00 94.38 176 LEU A C 1
ATOM 1324 O O . LEU A 1 176 ? 12.986 4.444 -15.721 1.00 94.38 176 LEU A O 1
ATOM 1328 N N . TYR A 1 177 ? 14.065 2.979 -14.414 1.00 94.25 177 TYR A N 1
ATOM 1329 C CA . TYR A 1 177 ? 14.099 1.908 -15.417 1.00 94.25 177 TYR A CA 1
ATOM 1330 C C . TYR A 1 177 ? 12.696 1.344 -15.727 1.00 94.25 177 TYR A C 1
ATOM 1332 O O . TYR A 1 177 ? 12.490 0.765 -16.785 1.00 94.25 177 TYR A O 1
ATOM 1340 N N . PHE A 1 178 ? 11.744 1.473 -14.796 1.00 93.06 178 PHE A N 1
ATOM 1341 C CA . PHE A 1 178 ? 10.410 0.860 -14.861 1.00 93.06 178 PHE A CA 1
ATOM 1342 C C . PHE A 1 178 ? 9.280 1.877 -15.093 1.00 93.06 178 PHE A C 1
ATOM 1344 O O . PHE A 1 178 ? 8.129 1.589 -14.760 1.00 93.06 178 PHE A O 1
ATOM 1351 N N . ILE A 1 179 ? 9.616 3.058 -15.615 1.00 88.94 179 ILE A N 1
ATOM 1352 C CA . ILE A 1 179 ? 8.683 4.126 -16.010 1.00 88.94 179 ILE A CA 1
ATOM 1353 C C . ILE A 1 179 ? 8.580 4.122 -17.528 1.00 88.94 179 ILE A C 1
ATOM 1355 O O . ILE A 1 179 ? 7.435 4.147 -18.027 1.00 88.94 179 ILE A O 1
#